Protein AF-V4Q7V1-F1 (afdb_monomer)

Mean predicted aligned error: 16.03 Å

Solvent-accessible surface area (backbone atoms only — not comparable to full-atom values): 9320 Å² total; per-residue (Å²): 136,85,83,83,82,82,83,76,85,77,88,77,71,88,73,80,77,77,78,82,76,89,72,76,77,82,74,77,70,73,79,78,76,71,76,90,79,73,83,88,79,75,86,83,81,73,76,77,72,51,76,67,53,49,52,52,50,51,45,52,50,46,30,53,52,49,43,52,51,44,53,44,46,56,47,52,17,62,76,45,70,42,84,70,52,72,69,55,52,51,49,46,51,56,42,42,50,35,26,69,76,68,49,27,55,58,89,60,56,90,52,32,50,88,80,48,37,50,27,54,66,56,50,49,52,55,50,50,54,46,49,52,32,52,57,49,28,52,59,69,68,67,63,75,83,90,123

Secondary structure (DSSP, 8-state):
--------------PPPPP----S-----------S-S--SSSSSSPPPPHHHHHHHHHHHHHHHHHHHHHHHHHHHHHTT----HHHHHHHHHHHHHHHHHSSS-S-GGGB-TT-SSBHHHHHHHHHHHHHHHHHHHHHH-S----

Foldseek 3Di:
DDDDDDDDDDPPDPDPDDPPPPPDDPPPDPPPPPPPDDPPPPDPPDDPDDPVRVLVVVLVVLLVVLLVLLVVLVVLCVVLVHDDDPVSVVLSVLLNVCCVPPSASDDDCVQPPVSHRYGPVSVVSSVVSNVSSVVSSVVSPPPPDPD

Organism: NCBI:txid1121022

Nearest PDB structures (foldseek):
  7y9i-assembly1_A  TM=3.922E-01  e=6.663E+00  Arabidopsis thaliana

Sequence (147 aa):
MMQMAFKTPSKTGMTRSKPLQSKAGLQTRKPMQAQAGLTKKAAFSAKPPSPLDQIKAQKKALQAATIRALEKARREAAEQGVALSEWENEFIEGVSERVKTYGRAFADPDKGAMNGTLSMRQGQKLKEIRKKVQAKGAQNHDEPGEE

pLDDT: mean 78.2, std 16.18, range [45.97, 96.31]

Radius of gyration: 28.2 Å; Cα contacts (8 Å, |Δi|>4): 77; chains: 1; bounding box: 68×77×55 Å

Structure (mmCIF, N/CA/C/O backbone):
data_AF-V4Q7V1-F1
#
_entry.id   AF-V4Q7V1-F1
#
loop_
_atom_site.group_PDB
_atom_site.id
_atom_site.type_symbol
_atom_site.label_atom_id
_atom_site.label_alt_id
_atom_site.label_comp_id
_atom_site.label_asym_id
_atom_site.label_entity_id
_atom_site.label_seq_id
_atom_site.pdbx_PDB_ins_code
_atom_site.Cartn_x
_atom_site.Cartn_y
_atom_site.Cartn_z
_atom_site.occupancy
_atom_site.B_iso_or_equiv
_atom_site.auth_seq_id
_atom_site.auth_comp_id
_atom_site.auth_asym_id
_atom_site.auth_atom_id
_atom_site.pdbx_PDB_model_num
ATOM 1 N N . MET A 1 1 ? -57.052 -46.241 -15.743 1.00 51.56 1 MET A N 1
ATOM 2 C CA . MET A 1 1 ? -55.759 -45.733 -16.252 1.00 51.56 1 MET A CA 1
ATOM 3 C C . MET A 1 1 ? -55.930 -44.251 -16.543 1.00 51.56 1 MET A C 1
ATOM 5 O O . MET A 1 1 ? -56.662 -43.903 -17.459 1.00 51.56 1 MET A O 1
ATOM 9 N N . MET A 1 2 ? -55.381 -43.393 -15.682 1.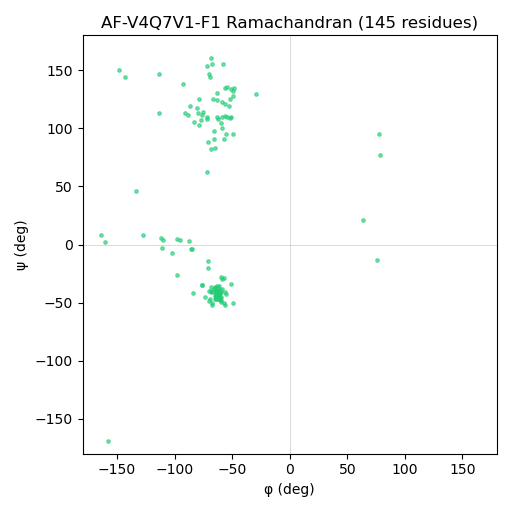00 50.28 2 MET A N 1
ATOM 10 C CA . MET A 1 2 ? -55.536 -41.937 -15.758 1.00 50.28 2 MET A CA 1
ATOM 11 C C . MET A 1 2 ? -54.550 -41.392 -16.801 1.00 50.28 2 MET A C 1
ATOM 13 O O . MET A 1 2 ? -53.343 -41.563 -16.641 1.00 50.28 2 MET A O 1
ATOM 17 N N . GLN A 1 3 ? -55.042 -40.776 -17.877 1.00 54.31 3 GLN A N 1
ATOM 18 C CA . GLN A 1 3 ? -54.182 -40.126 -18.867 1.00 54.31 3 GLN A CA 1
ATOM 19 C C . GLN A 1 3 ? -53.681 -38.793 -18.294 1.00 54.31 3 GLN A C 1
ATOM 21 O O . GLN A 1 3 ? -54.455 -37.864 -18.074 1.00 54.31 3 GLN A O 1
ATOM 26 N N . MET A 1 4 ? -52.380 -38.724 -18.015 1.00 58.03 4 MET A N 1
ATOM 27 C CA . MET A 1 4 ? -51.677 -37.512 -17.597 1.00 58.03 4 MET A CA 1
ATOM 28 C C . MET A 1 4 ? -51.551 -36.567 -18.801 1.00 58.03 4 MET A C 1
ATOM 30 O O . MET A 1 4 ? -50.774 -36.827 -19.715 1.00 58.03 4 MET A O 1
ATOM 34 N N . ALA A 1 5 ? -52.312 -35.472 -18.810 1.00 59.88 5 ALA A N 1
ATOM 35 C CA . ALA A 1 5 ? -52.190 -34.414 -19.808 1.00 59.88 5 ALA A CA 1
ATOM 36 C C . ALA A 1 5 ? -51.061 -33.442 -19.420 1.00 59.88 5 ALA A C 1
ATOM 38 O O . ALA A 1 5 ? -51.208 -32.609 -18.524 1.00 59.88 5 ALA A O 1
ATOM 39 N N . PHE A 1 6 ? -49.928 -33.531 -20.110 1.00 53.41 6 PHE A N 1
ATOM 40 C CA . PHE A 1 6 ? -48.819 -32.576 -20.023 1.00 53.41 6 PHE A CA 1
ATOM 41 C C . PHE A 1 6 ? -49.226 -31.256 -20.698 1.00 53.41 6 PHE A C 1
ATOM 43 O O . PHE A 1 6 ? -49.377 -31.171 -21.915 1.00 53.41 6 PHE A O 1
ATOM 50 N N . LYS A 1 7 ? -49.427 -30.209 -19.892 1.00 58.41 7 LYS A N 1
ATOM 51 C CA . LYS A 1 7 ? -49.692 -28.839 -20.348 1.00 58.41 7 LYS A CA 1
ATOM 52 C C . LYS A 1 7 ? -48.382 -28.197 -20.823 1.00 58.41 7 LYS A C 1
ATOM 54 O O . LYS A 1 7 ? -47.549 -27.817 -20.008 1.00 58.41 7 LYS A O 1
ATOM 59 N N . THR A 1 8 ? -48.212 -28.020 -22.129 1.00 63.38 8 THR A N 1
ATOM 60 C CA . THR A 1 8 ? -47.179 -27.142 -22.702 1.00 63.38 8 THR A CA 1
ATOM 61 C C . THR A 1 8 ? -47.633 -25.678 -22.630 1.00 63.38 8 THR A C 1
ATOM 63 O O . THR A 1 8 ? -48.704 -25.369 -23.164 1.00 63.38 8 THR A O 1
ATOM 66 N N . PRO A 1 9 ? -46.870 -24.740 -22.039 1.00 59.41 9 PRO A N 1
ATOM 67 C CA . PRO A 1 9 ? -47.165 -23.323 -22.202 1.00 59.41 9 PRO A CA 1
ATOM 68 C C . PRO A 1 9 ? -46.727 -22.847 -23.595 1.00 59.41 9 PRO A C 1
ATOM 70 O O . PRO A 1 9 ? -45.545 -22.813 -23.934 1.00 59.41 9 PRO A O 1
ATOM 73 N N . SER A 1 10 ? -47.722 -22.471 -24.398 1.00 56.97 10 SER A N 1
ATOM 74 C CA . SER A 1 10 ? -47.583 -21.693 -25.629 1.00 56.97 10 SER A CA 1
ATOM 75 C C . SER A 1 10 ? -46.775 -20.418 -25.367 1.00 56.97 10 SER A C 1
ATOM 77 O O . SER A 1 10 ? -47.131 -19.606 -24.512 1.00 56.97 10 SER A O 1
ATOM 79 N N . LYS A 1 11 ? -45.699 -20.232 -26.136 1.00 57.28 11 LYS A N 1
ATOM 80 C CA . LYS A 1 11 ? -44.880 -19.017 -26.201 1.00 57.28 11 LYS A CA 1
ATOM 81 C C . LYS A 1 11 ? -45.694 -17.893 -26.850 1.00 57.28 11 LYS A C 1
ATOM 83 O O . LYS A 1 11 ? -45.588 -17.630 -28.044 1.00 57.28 11 LYS A O 1
ATOM 88 N N . THR A 1 12 ? -46.530 -17.245 -26.050 1.00 52.91 12 THR A N 1
ATOM 89 C CA . THR A 1 12 ? -47.331 -16.090 -26.453 1.00 52.91 12 THR A CA 1
ATOM 90 C C . THR A 1 12 ? -46.472 -14.825 -26.432 1.00 52.91 12 THR A C 1
ATOM 92 O O . THR A 1 12 ? -46.060 -14.360 -25.375 1.00 52.91 12 THR A O 1
ATOM 95 N N . GLY A 1 13 ? -46.234 -14.258 -27.617 1.00 50.09 13 GLY A N 1
ATOM 96 C CA . GLY A 1 13 ? -46.091 -12.812 -27.808 1.00 50.09 13 GLY A CA 1
ATOM 97 C C . GLY A 1 13 ? -44.755 -12.170 -27.425 1.00 50.09 13 GLY A C 1
ATOM 98 O O . GLY A 1 13 ? -44.678 -11.420 -26.458 1.00 50.09 13 GLY A O 1
ATOM 99 N N . MET A 1 14 ? -43.731 -12.325 -28.272 1.00 56.41 14 MET A N 1
ATOM 100 C CA . MET A 1 14 ? -42.702 -11.285 -28.408 1.00 56.41 14 MET A CA 1
ATOM 101 C C . MET A 1 14 ? -43.371 -10.043 -29.007 1.00 56.41 14 MET A C 1
ATOM 103 O O . MET A 1 14 ? -43.598 -9.958 -30.214 1.00 56.41 14 MET A O 1
ATOM 107 N N . THR A 1 15 ? -43.746 -9.094 -28.155 1.00 59.47 15 THR A N 1
ATOM 108 C CA . THR A 1 15 ? -44.223 -7.788 -28.604 1.00 59.47 15 THR A CA 1
ATOM 109 C C . THR A 1 15 ? -43.062 -7.044 -29.265 1.00 59.47 15 THR A C 1
ATOM 111 O O . THR A 1 15 ? -41.982 -6.900 -28.694 1.00 59.47 15 THR A O 1
ATOM 114 N N . ARG A 1 16 ? -43.277 -6.610 -30.516 1.00 62.09 16 ARG A N 1
ATOM 115 C CA . ARG A 1 16 ? -42.358 -5.749 -31.273 1.00 62.09 16 ARG A CA 1
ATOM 116 C C . ARG A 1 16 ? -42.031 -4.519 -30.433 1.00 62.09 16 ARG A C 1
ATOM 118 O O . ARG A 1 16 ? -42.919 -3.738 -30.089 1.00 62.09 16 ARG A O 1
ATOM 125 N N . SER A 1 17 ? -40.751 -4.357 -30.128 1.00 61.44 17 SER A N 1
ATOM 126 C CA . SER A 1 17 ? -40.181 -3.170 -29.506 1.00 61.44 17 SER A CA 1
ATOM 127 C C . SER A 1 17 ? -40.661 -1.926 -30.255 1.00 61.44 17 SER A C 1
ATOM 129 O O . SER A 1 17 ? -40.553 -1.844 -31.480 1.00 61.44 17 SER A O 1
ATOM 131 N N . LYS A 1 18 ? -41.204 -0.956 -29.516 1.00 65.44 18 LYS A N 1
ATOM 132 C CA . LYS A 1 18 ? -41.479 0.388 -30.032 1.00 65.44 18 LYS A CA 1
ATOM 133 C C . LYS A 1 18 ? -40.166 0.971 -30.582 1.00 65.44 18 LYS A C 1
ATOM 135 O O . LYS A 1 18 ? -39.150 0.846 -29.893 1.00 65.44 18 LYS A O 1
ATOM 140 N N . PRO A 1 19 ? -40.140 1.593 -31.776 1.00 59.19 19 PRO A N 1
ATOM 141 C CA . PRO A 1 19 ? -38.945 2.293 -32.219 1.00 59.19 19 PRO A CA 1
ATOM 142 C C . PRO A 1 19 ? -38.683 3.450 -31.252 1.00 59.19 19 PRO A C 1
ATOM 144 O O . PRO A 1 19 ? -39.594 4.215 -30.926 1.00 59.19 19 PRO A O 1
ATOM 147 N N . LEU A 1 20 ? -37.445 3.547 -30.769 1.00 57.91 20 LEU A N 1
ATOM 148 C CA . LEU A 1 20 ? -36.967 4.679 -29.984 1.00 57.91 20 LEU A CA 1
ATOM 149 C C . LEU A 1 20 ? -37.124 5.937 -30.840 1.00 57.91 20 LEU A C 1
ATOM 151 O O . LEU A 1 20 ? -36.338 6.195 -31.747 1.00 57.91 20 LEU A O 1
ATOM 155 N N . GLN A 1 21 ? -38.181 6.699 -30.573 1.00 65.25 21 GLN A N 1
ATOM 156 C CA . GLN A 1 21 ? -38.357 8.032 -31.120 1.00 65.25 21 GLN A CA 1
ATOM 157 C C . GLN A 1 21 ? -37.200 8.882 -30.593 1.00 65.25 21 GLN A C 1
ATOM 159 O O . GLN A 1 21 ? -37.145 9.196 -29.404 1.00 65.25 21 GLN A O 1
ATOM 164 N N . SER A 1 22 ? -36.259 9.220 -31.476 1.00 63.44 22 SER A N 1
ATOM 165 C CA . SER A 1 22 ? -35.160 10.148 -31.218 1.00 63.44 22 SER A CA 1
ATOM 166 C C . SER A 1 22 ? -35.733 11.543 -30.963 1.00 63.44 22 SER A C 1
ATOM 168 O O . SER A 1 22 ? -35.859 12.366 -31.871 1.00 63.44 22 SER A O 1
ATOM 170 N N . LYS A 1 23 ? -36.159 11.792 -29.727 1.00 58.09 23 LYS A N 1
ATOM 171 C CA . LYS A 1 23 ? -36.562 13.113 -29.256 1.00 58.09 23 LYS A CA 1
ATOM 172 C C . LYS A 1 23 ? -35.363 13.806 -28.623 1.00 58.09 23 LYS A C 1
ATOM 174 O O . LYS A 1 23 ? -34.633 13.205 -27.845 1.00 58.09 23 LYS A O 1
ATOM 179 N N . ALA A 1 24 ? -35.273 15.093 -28.944 1.00 55.44 24 ALA A N 1
ATOM 180 C CA . ALA A 1 24 ? -34.286 16.077 -28.520 1.00 55.44 24 ALA A CA 1
ATOM 181 C C . ALA A 1 24 ? -32.938 15.962 -29.242 1.00 55.44 24 ALA A C 1
ATOM 183 O O . ALA A 1 24 ? -32.042 15.216 -28.859 1.00 55.44 24 AL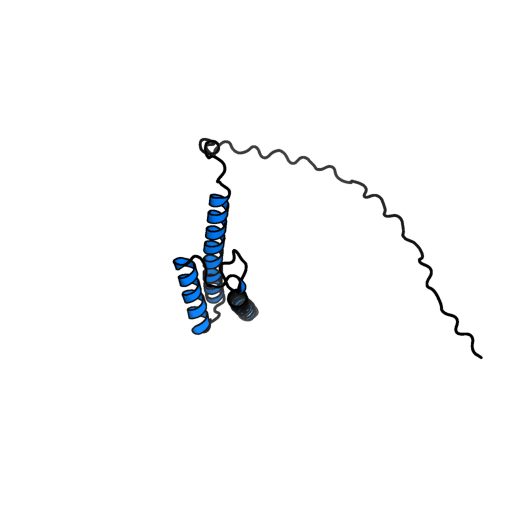A A O 1
ATOM 184 N N . GLY A 1 25 ? -32.814 16.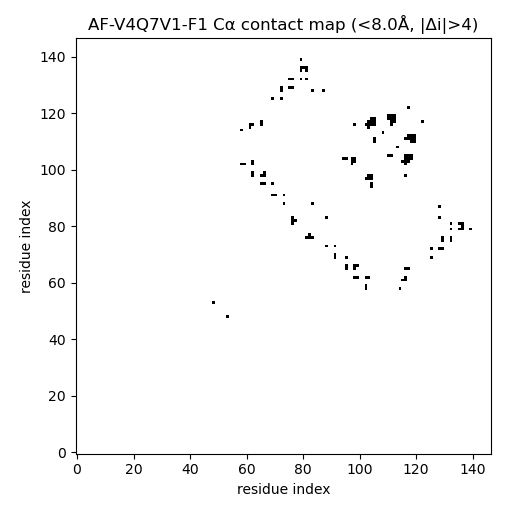769 -30.302 1.00 55.25 25 GLY A N 1
ATOM 185 C CA . GLY A 1 25 ? -31.536 17.080 -30.916 1.00 55.25 25 GLY A CA 1
ATOM 186 C C . GLY A 1 25 ? -30.528 17.480 -29.847 1.00 55.25 25 GLY A C 1
ATOM 187 O O . GLY A 1 25 ? -30.837 18.238 -28.925 1.00 55.25 25 GLY A O 1
ATOM 188 N N . LEU A 1 26 ? -29.331 16.920 -29.984 1.00 57.56 26 LEU A N 1
ATOM 189 C CA . LEU A 1 26 ? -28.151 17.289 -29.231 1.00 57.56 26 LEU A CA 1
ATOM 190 C C . LEU A 1 26 ? -27.943 18.791 -29.444 1.00 57.56 26 LEU A C 1
ATOM 192 O O . LEU A 1 26 ? -27.415 19.210 -30.470 1.00 57.56 26 LEU A O 1
ATOM 196 N N . GLN A 1 27 ? -28.447 19.610 -28.521 1.00 65.69 27 GLN A N 1
ATOM 197 C CA . GLN A 1 27 ? -28.186 21.038 -28.537 1.00 65.69 27 GLN A CA 1
ATOM 198 C C . GLN A 1 27 ? -26.676 21.179 -28.445 1.00 65.69 27 GLN A C 1
ATOM 200 O O . GLN A 1 27 ? -26.073 20.840 -27.424 1.00 65.69 27 GLN A O 1
ATOM 205 N N . THR A 1 28 ? -26.073 21.614 -29.546 1.00 63.22 28 THR A N 1
ATOM 206 C CA . THR A 1 28 ? -24.661 21.937 -29.665 1.00 63.22 28 THR A CA 1
ATOM 207 C C . THR A 1 28 ? -24.367 23.002 -28.620 1.00 63.22 28 THR A C 1
ATOM 209 O O . THR A 1 28 ? -24.569 24.197 -28.842 1.00 63.22 28 THR A O 1
ATOM 212 N N . ARG A 1 29 ? -23.969 22.579 -27.416 1.00 66.44 29 ARG A N 1
ATOM 213 C CA . ARG A 1 29 ? -23.471 23.506 -26.407 1.00 66.44 29 ARG A CA 1
ATOM 214 C C . ARG A 1 29 ? -22.270 24.179 -27.058 1.00 66.44 29 ARG A C 1
ATOM 216 O O . ARG A 1 29 ? -21.382 23.487 -27.555 1.00 66.44 29 ARG A O 1
ATOM 223 N N . LYS A 1 30 ? -22.328 25.513 -27.128 1.00 65.38 30 LYS A N 1
ATOM 224 C CA . LYS A 1 30 ? -21.278 26.415 -27.623 1.00 65.38 30 LYS A CA 1
ATOM 225 C C . LYS A 1 30 ? -19.897 25.794 -27.377 1.00 65.38 30 LYS A C 1
ATOM 227 O O . LYS A 1 30 ? -19.656 25.388 -26.236 1.00 65.38 30 LYS A O 1
ATOM 232 N N . PRO A 1 31 ? -19.001 25.714 -28.380 1.00 62.50 31 PRO A N 1
ATOM 233 C CA . PRO A 1 31 ? -17.642 25.283 -28.103 1.00 62.50 31 PRO A CA 1
ATOM 234 C C . PRO A 1 31 ? -17.103 26.227 -27.030 1.00 62.50 31 PRO A C 1
ATOM 236 O O . PRO A 1 31 ? -17.134 27.444 -27.218 1.00 62.50 31 PRO A O 1
ATOM 239 N N . MET A 1 32 ? -16.692 25.683 -25.879 1.00 59.69 32 MET A N 1
ATOM 240 C CA . MET A 1 32 ? -15.923 26.453 -24.908 1.00 59.69 32 MET A CA 1
ATOM 241 C C . MET A 1 32 ? -14.769 27.066 -25.691 1.00 59.69 32 MET A C 1
ATOM 243 O O . MET A 1 32 ? -13.891 26.347 -26.170 1.00 59.69 32 MET A O 1
ATOM 247 N N . GLN A 1 33 ? -14.809 28.384 -25.879 1.00 65.94 33 GLN A N 1
ATOM 248 C CA . GLN A 1 33 ? -13.662 29.128 -26.359 1.00 65.94 33 GLN A CA 1
ATOM 249 C C . GLN A 1 33 ? -12.576 28.882 -25.323 1.00 65.94 33 GLN A C 1
ATOM 251 O O . GLN A 1 33 ? -12.661 29.350 -24.189 1.00 65.94 33 GLN A O 1
ATOM 256 N N . ALA A 1 34 ? -11.618 28.032 -25.691 1.00 57.50 34 ALA A N 1
ATOM 257 C CA . ALA A 1 34 ? -10.443 27.782 -24.892 1.00 57.50 34 ALA A CA 1
ATOM 258 C C . ALA A 1 34 ? -9.786 29.139 -24.676 1.00 57.50 34 ALA A C 1
ATOM 260 O O . ALA A 1 34 ? -9.298 29.749 -25.628 1.00 57.50 34 ALA A O 1
ATOM 261 N N . GLN A 1 35 ? -9.839 29.622 -23.438 1.00 58.69 35 GLN A N 1
ATOM 262 C CA . GLN A 1 35 ? -9.132 30.812 -23.017 1.00 58.69 35 GLN A CA 1
ATOM 263 C C . GLN A 1 35 ? -7.672 30.633 -23.432 1.00 58.69 35 GLN A C 1
ATOM 265 O O . GLN A 1 35 ? -6.958 29.752 -22.946 1.00 58.69 35 GLN A O 1
ATOM 270 N N . ALA A 1 36 ? -7.284 31.409 -24.440 1.00 55.97 36 ALA A N 1
ATOM 271 C CA . ALA A 1 36 ? -5.958 31.431 -25.014 1.00 55.97 36 ALA A CA 1
ATOM 272 C C . ALA A 1 36 ? -5.002 31.965 -23.945 1.00 55.97 36 ALA A C 1
ATOM 274 O O . ALA A 1 36 ? -4.844 33.167 -23.778 1.00 55.97 36 ALA A O 1
ATOM 275 N N . GLY A 1 37 ? -4.432 31.055 -23.159 1.00 53.91 37 GLY A N 1
ATOM 276 C CA . GLY A 1 37 ? -3.558 31.426 -22.050 1.00 53.91 37 GLY A CA 1
ATOM 277 C C . GLY A 1 37 ? -2.698 30.298 -21.495 1.00 53.91 37 GLY A C 1
ATOM 278 O O . GLY A 1 37 ? -2.033 30.500 -20.489 1.00 53.91 37 GLY A O 1
ATOM 279 N N . LEU A 1 38 ? -2.669 29.122 -22.129 1.00 57.22 38 LEU A N 1
ATOM 280 C CA . LEU A 1 38 ? -1.654 28.113 -21.837 1.00 57.22 38 LEU A CA 1
ATOM 281 C C . LEU A 1 38 ? -0.773 27.952 -23.066 1.00 57.22 38 LEU A C 1
ATOM 283 O O . LEU A 1 38 ? -1.213 27.530 -24.136 1.00 57.22 38 LEU A O 1
ATOM 287 N N . THR A 1 39 ? 0.476 28.352 -22.892 1.00 56.72 39 THR A N 1
ATOM 288 C CA . THR A 1 39 ? 1.576 28.282 -23.842 1.00 56.72 39 THR A CA 1
ATOM 289 C C . THR A 1 39 ? 1.683 26.882 -24.457 1.00 56.72 39 THR A C 1
ATOM 291 O O . THR A 1 39 ? 2.327 25.975 -23.935 1.00 56.72 39 THR A O 1
ATOM 294 N N . LYS A 1 40 ? 1.070 26.696 -25.631 1.00 56.22 40 LYS A N 1
ATOM 295 C CA . LYS A 1 40 ? 1.257 25.521 -26.497 1.00 56.22 40 LYS A CA 1
ATOM 296 C C . LYS A 1 40 ? 2.642 25.565 -27.150 1.00 56.22 40 LYS A C 1
ATOM 298 O O . LYS A 1 40 ? 2.758 25.660 -28.367 1.00 56.22 40 LYS A O 1
ATOM 303 N N . LYS A 1 41 ? 3.709 25.528 -26.355 1.00 49.91 41 LYS A N 1
ATOM 304 C CA . LYS A 1 41 ? 5.085 25.505 -26.866 1.00 49.91 41 LYS A CA 1
ATOM 305 C C . LYS A 1 41 ? 5.926 24.441 -26.162 1.00 49.91 41 LYS A C 1
ATOM 307 O O . LYS A 1 41 ? 7.035 24.715 -25.740 1.00 49.91 41 LYS A O 1
ATOM 312 N N . ALA A 1 42 ? 5.382 23.230 -26.014 1.00 54.19 42 ALA A N 1
ATOM 313 C CA . ALA A 1 42 ? 6.170 22.052 -25.618 1.00 54.19 42 ALA A CA 1
ATOM 314 C C . ALA A 1 42 ? 5.530 20.681 -25.942 1.00 54.19 42 ALA A C 1
ATOM 316 O O . ALA A 1 42 ? 6.105 19.656 -25.596 1.00 54.19 42 ALA A O 1
ATOM 317 N N . ALA A 1 43 ? 4.355 20.608 -26.580 1.00 55.94 43 ALA A N 1
ATOM 318 C CA . ALA A 1 43 ? 3.569 19.363 -26.606 1.00 55.94 43 ALA A CA 1
ATOM 319 C C . ALA A 1 43 ? 3.714 18.486 -27.869 1.00 55.94 43 ALA A C 1
ATOM 321 O O . ALA A 1 43 ? 3.021 17.481 -27.970 1.00 55.94 43 ALA A O 1
ATOM 322 N N . PHE A 1 44 ? 4.588 18.823 -28.827 1.00 52.44 44 PHE A N 1
ATOM 323 C CA . PHE A 1 44 ? 4.638 18.117 -30.124 1.00 52.44 44 PHE A CA 1
ATOM 324 C C . PHE A 1 44 ? 6.018 17.594 -30.552 1.00 52.44 44 PHE A C 1
ATOM 326 O O . PHE A 1 44 ? 6.146 17.112 -31.670 1.00 52.44 44 PHE A O 1
ATOM 333 N N . SER A 1 45 ? 7.041 17.640 -29.688 1.00 57.22 45 SER A N 1
ATOM 334 C CA . SER A 1 45 ? 8.385 17.128 -30.034 1.00 57.22 45 SER A CA 1
ATOM 335 C C . SER A 1 45 ? 8.793 15.850 -29.289 1.00 57.22 45 SER A C 1
ATOM 337 O O . SER A 1 45 ? 9.913 15.368 -29.436 1.00 57.22 45 SER A O 1
ATOM 339 N N . ALA A 1 46 ? 7.903 15.268 -28.481 1.00 67.94 46 ALA A N 1
ATOM 340 C CA . ALA A 1 46 ? 8.186 14.004 -27.812 1.00 67.94 46 ALA A CA 1
ATOM 341 C C . ALA A 1 46 ? 7.704 12.841 -28.688 1.00 67.94 46 ALA A C 1
ATOM 343 O O . ALA A 1 46 ? 6.504 12.668 -28.903 1.00 67.94 46 ALA A O 1
ATOM 344 N N . LYS A 1 47 ? 8.648 12.039 -29.192 1.00 72.31 47 LYS A N 1
ATOM 345 C CA . LYS A 1 47 ? 8.364 10.737 -29.813 1.00 72.31 47 LYS A CA 1
ATOM 346 C C . LYS A 1 47 ? 7.453 9.941 -28.861 1.00 72.31 47 LYS A C 1
ATOM 348 O O . LYS A 1 47 ? 7.750 9.937 -27.662 1.00 72.31 47 LYS A O 1
ATOM 353 N N . PRO A 1 48 ? 6.347 9.321 -29.332 1.00 72.38 48 PRO A N 1
ATOM 354 C CA . PRO A 1 48 ? 5.459 8.567 -28.453 1.00 72.38 48 PRO A CA 1
ATOM 355 C C . PRO A 1 48 ? 6.292 7.574 -27.635 1.00 72.38 48 PRO A C 1
ATOM 357 O O . PRO A 1 48 ? 7.182 6.934 -28.209 1.00 72.38 48 PRO A O 1
ATOM 360 N N . PRO A 1 49 ? 6.063 7.486 -26.310 1.00 77.88 49 PRO A N 1
ATOM 361 C CA . PRO A 1 49 ? 6.874 6.646 -25.442 1.00 77.88 49 PRO A CA 1
ATOM 362 C C . PRO A 1 49 ? 6.878 5.230 -26.001 1.00 77.88 49 PRO A C 1
ATOM 364 O O . PRO A 1 49 ? 5.829 4.721 -26.414 1.00 77.88 49 PRO A O 1
ATOM 367 N N . SER A 1 50 ? 8.053 4.603 -26.038 1.00 86.81 50 SER A N 1
ATOM 368 C CA . SER A 1 50 ? 8.156 3.236 -26.535 1.00 86.81 50 SER A CA 1
ATOM 369 C C . SER A 1 50 ? 7.249 2.311 -25.708 1.00 86.81 50 SER A C 1
ATOM 371 O O . SER A 1 50 ? 6.966 2.613 -24.542 1.00 86.81 50 SER A O 1
ATOM 373 N N . PRO A 1 51 ? 6.797 1.166 -26.246 1.00 88.75 51 PRO A N 1
ATOM 374 C CA . PRO A 1 51 ? 6.005 0.208 -25.471 1.00 88.75 51 PRO A CA 1
ATOM 375 C C . PRO A 1 51 ? 6.648 -0.162 -24.122 1.00 88.75 51 PRO A C 1
ATOM 377 O O . PRO A 1 51 ? 5.954 -0.321 -23.120 1.00 88.75 51 PRO A O 1
ATOM 380 N N . LEU A 1 52 ? 7.983 -0.213 -24.054 1.00 87.88 52 LEU A N 1
ATOM 381 C CA . LEU A 1 52 ? 8.720 -0.471 -22.815 1.00 87.88 52 LEU A CA 1
ATOM 382 C C . LEU A 1 52 ? 8.599 0.678 -21.805 1.00 87.88 52 LEU A C 1
ATOM 384 O O . LEU A 1 52 ? 8.432 0.430 -20.609 1.00 87.88 52 LEU A O 1
ATOM 388 N N . ASP A 1 53 ? 8.648 1.926 -22.267 1.00 90.50 53 ASP A N 1
ATOM 389 C CA . ASP A 1 53 ? 8.496 3.103 -21.405 1.00 90.50 53 ASP A CA 1
ATOM 390 C C . ASP A 1 53 ? 7.074 3.208 -20.860 1.00 90.50 53 ASP A C 1
ATOM 392 O O . ASP A 1 53 ? 6.879 3.535 -19.688 1.00 90.50 53 ASP A O 1
ATOM 396 N N . GLN A 1 54 ? 6.081 2.839 -21.670 1.00 90.19 54 GLN A N 1
ATOM 397 C CA . GLN A 1 54 ? 4.690 2.755 -21.235 1.00 90.19 54 GLN A CA 1
ATOM 398 C C . GLN A 1 54 ? 4.514 1.700 -20.137 1.00 90.19 54 GLN A C 1
ATOM 400 O O . GLN A 1 54 ? 3.884 1.980 -19.119 1.00 90.19 54 GLN A O 1
ATOM 405 N N . ILE A 1 55 ? 5.115 0.515 -20.286 1.00 90.06 55 ILE A N 1
ATOM 406 C CA . ILE A 1 55 ? 5.066 -0.542 -19.261 1.00 90.06 55 ILE A CA 1
ATOM 407 C C . ILE A 1 55 ? 5.734 -0.072 -17.961 1.00 90.06 55 ILE A C 1
ATOM 409 O O . ILE A 1 55 ? 5.186 -0.274 -16.874 1.00 90.06 55 ILE A O 1
ATOM 413 N N . LYS A 1 56 ? 6.898 0.585 -18.043 1.00 90.19 56 LYS A N 1
ATOM 414 C CA . LYS A 1 56 ? 7.584 1.151 -16.868 1.00 90.19 56 LYS A CA 1
ATOM 415 C C . LYS A 1 56 ? 6.737 2.227 -16.185 1.00 90.19 56 LYS A C 1
ATOM 417 O O . LYS A 1 56 ? 6.600 2.206 -14.961 1.00 90.19 56 LYS A O 1
ATOM 422 N N . ALA A 1 57 ? 6.135 3.128 -16.960 1.00 91.00 57 ALA A N 1
ATOM 423 C CA . ALA A 1 57 ? 5.255 4.173 -16.446 1.00 91.00 57 ALA A CA 1
ATOM 424 C C . ALA A 1 57 ? 4.021 3.584 -15.748 1.00 91.00 57 ALA A C 1
ATOM 426 O O . ALA A 1 57 ? 3.683 4.018 -14.648 1.00 91.00 57 ALA A O 1
ATOM 427 N N . GLN A 1 58 ? 3.403 2.548 -16.323 1.00 90.69 58 GLN A N 1
ATOM 428 C CA . GLN A 1 58 ? 2.278 1.837 -15.709 1.00 90.69 58 GLN A CA 1
ATOM 429 C C . GLN A 1 58 ? 2.670 1.181 -14.379 1.00 90.69 58 GLN A C 1
ATOM 431 O O . GLN A 1 58 ? 1.968 1.357 -13.384 1.00 90.69 58 GLN A O 1
ATOM 436 N N . LYS A 1 59 ? 3.816 0.488 -14.316 1.00 90.12 59 LYS A N 1
ATOM 437 C CA . LYS A 1 59 ? 4.320 -0.112 -13.066 1.00 90.12 59 LYS A CA 1
ATOM 438 C C . LYS A 1 59 ? 4.560 0.942 -11.984 1.00 90.12 59 LYS A C 1
ATOM 440 O O . LYS A 1 59 ? 4.118 0.769 -10.851 1.00 90.12 59 LYS A O 1
ATOM 445 N N . LYS A 1 60 ? 5.193 2.064 -12.340 1.00 92.25 60 LYS A N 1
ATOM 446 C CA . LYS A 1 60 ? 5.422 3.190 -11.421 1.00 92.25 60 LYS A CA 1
ATOM 447 C C . LYS A 1 60 ? 4.110 3.831 -10.958 1.00 92.25 60 LYS A C 1
ATOM 449 O O . LYS A 1 60 ? 3.971 4.171 -9.785 1.00 92.25 60 LYS A O 1
ATOM 454 N N . ALA A 1 61 ? 3.135 3.974 -11.853 1.00 92.50 61 ALA A N 1
ATOM 455 C CA . ALA A 1 61 ? 1.816 4.496 -11.513 1.00 92.50 61 ALA A CA 1
ATOM 456 C C . ALA A 1 61 ? 1.077 3.570 -10.535 1.00 92.50 61 ALA A C 1
ATOM 458 O O . ALA A 1 61 ? 0.518 4.052 -9.553 1.00 92.50 61 ALA A O 1
ATOM 459 N N . LEU A 1 62 ? 1.135 2.251 -10.746 1.00 92.00 62 LEU A N 1
ATOM 460 C CA . LEU A 1 62 ? 0.565 1.261 -9.827 1.00 92.00 62 LEU A CA 1
ATOM 461 C C . LEU A 1 62 ? 1.262 1.289 -8.461 1.00 92.00 62 LEU A C 1
ATOM 463 O O . LEU A 1 62 ? 0.584 1.286 -7.431 1.00 92.00 62 LEU A O 1
ATOM 467 N N . GLN A 1 63 ? 2.594 1.383 -8.432 1.00 93.12 63 GLN A N 1
ATOM 468 C CA . GLN A 1 63 ? 3.381 1.539 -7.203 1.00 93.12 63 GLN A CA 1
ATOM 469 C C . GLN A 1 63 ? 2.919 2.769 -6.409 1.00 93.12 63 GLN A C 1
ATOM 471 O O . GLN A 1 63 ? 2.548 2.655 -5.239 1.00 93.12 63 GLN A O 1
ATOM 476 N N . ALA A 1 64 ? 2.855 3.930 -7.063 1.00 94.31 64 ALA A N 1
ATOM 477 C CA . ALA A 1 64 ? 2.411 5.173 -6.441 1.00 94.31 64 ALA A CA 1
ATOM 478 C C . ALA A 1 64 ? 0.947 5.103 -5.978 1.00 94.31 64 ALA A C 1
ATOM 480 O O . ALA A 1 64 ? 0.628 5.544 -4.876 1.00 94.31 64 ALA A O 1
ATOM 481 N N . ALA A 1 65 ? 0.056 4.519 -6.783 1.00 93.75 65 ALA A N 1
ATOM 482 C CA . ALA A 1 65 ? -1.346 4.329 -6.418 1.00 93.75 65 ALA A CA 1
ATOM 483 C C . ALA A 1 65 ? -1.499 3.441 -5.175 1.00 93.75 65 ALA A C 1
ATOM 485 O O . ALA A 1 65 ? -2.355 3.697 -4.333 1.00 93.75 65 ALA A O 1
ATOM 486 N N . THR A 1 66 ? -0.639 2.436 -5.033 1.00 93.62 66 THR A N 1
ATOM 487 C CA . THR A 1 66 ? -0.636 1.523 -3.884 1.00 93.62 66 THR A CA 1
ATOM 488 C C . THR A 1 66 ? -0.183 2.220 -2.615 1.00 93.62 66 THR A C 1
ATOM 490 O O . THR A 1 66 ? -0.854 2.114 -1.594 1.00 93.62 66 THR A O 1
ATOM 493 N N . ILE A 1 67 ? 0.910 2.981 -2.683 1.00 95.56 67 ILE A N 1
ATOM 494 C CA . ILE A 1 67 ? 1.399 3.766 -1.543 1.00 95.56 67 ILE A CA 1
ATOM 495 C C . ILE A 1 67 ? 0.324 4.762 -1.102 1.00 95.56 67 ILE A C 1
ATOM 497 O O . ILE A 1 67 ? -0.058 4.773 0.064 1.00 95.56 67 ILE A O 1
ATOM 501 N N . ARG A 1 68 ? -0.271 5.498 -2.050 1.00 96.31 68 ARG A N 1
ATOM 502 C CA . ARG A 1 68 ? -1.388 6.413 -1.765 1.00 96.31 68 ARG A CA 1
ATOM 503 C C . ARG A 1 68 ? -2.582 5.694 -1.147 1.00 96.31 68 ARG A C 1
ATOM 505 O O . ARG A 1 68 ? -3.247 6.243 -0.279 1.00 96.31 68 ARG A O 1
ATOM 512 N N . ALA A 1 69 ? -2.882 4.475 -1.589 1.00 94.75 69 ALA A N 1
ATOM 513 C CA . ALA A 1 69 ? -3.971 3.678 -1.040 1.00 94.75 69 ALA A CA 1
ATOM 514 C C . ALA A 1 69 ? -3.720 3.260 0.421 1.00 94.75 69 ALA A C 1
ATOM 516 O O . ALA A 1 69 ? -4.670 3.255 1.208 1.00 94.75 69 ALA A O 1
ATOM 517 N N . LEU A 1 70 ? -2.477 2.926 0.771 1.00 94.19 70 LEU A N 1
ATOM 518 C CA . LEU A 1 70 ? -2.047 2.583 2.130 1.00 94.19 70 LEU A CA 1
ATOM 519 C C . LEU A 1 70 ? -2.063 3.813 3.047 1.00 94.19 70 LEU A C 1
ATOM 521 O O . LEU A 1 70 ? -2.689 3.784 4.104 1.00 94.19 70 LEU A O 1
ATOM 525 N N . GLU A 1 71 ? -1.470 4.921 2.598 1.00 94.56 71 GLU A N 1
ATOM 526 C CA . GLU A 1 71 ? -1.477 6.203 3.316 1.00 94.56 71 GLU A CA 1
ATOM 527 C C . GLU A 1 71 ? -2.902 6.713 3.539 1.00 94.56 71 GLU A C 1
ATOM 529 O O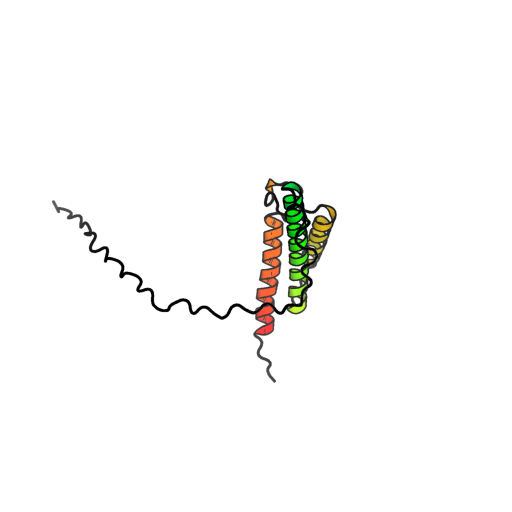 . GLU A 1 71 ? -3.242 7.164 4.631 1.00 94.56 71 GLU A O 1
ATOM 534 N N . LYS A 1 72 ? -3.769 6.571 2.529 1.00 94.25 72 LYS A N 1
ATOM 535 C CA . LYS A 1 72 ? -5.185 6.920 2.641 1.00 94.25 72 LYS A CA 1
ATOM 536 C C . LYS A 1 72 ? -5.896 6.092 3.708 1.00 94.25 72 LYS A C 1
ATOM 538 O O . LYS A 1 72 ? -6.653 6.665 4.472 1.00 94.25 72 LYS A O 1
ATOM 543 N N . ALA A 1 73 ? -5.638 4.787 3.800 1.00 92.44 73 ALA A N 1
ATOM 544 C CA . ALA A 1 73 ? -6.264 3.957 4.832 1.00 92.44 73 ALA A CA 1
ATOM 545 C C . ALA A 1 73 ? -5.858 4.398 6.251 1.00 92.44 73 ALA A C 1
ATOM 547 O O . ALA A 1 73 ? -6.713 4.474 7.130 1.00 92.44 73 ALA A O 1
ATOM 548 N N . ARG A 1 74 ? -4.580 4.751 6.459 1.00 92.81 74 ARG A N 1
ATOM 549 C CA . ARG A 1 74 ? -4.098 5.316 7.732 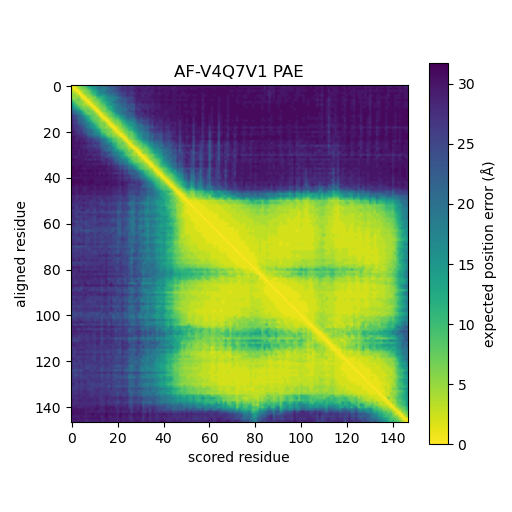1.00 92.81 74 ARG A CA 1
ATOM 550 C C . ARG A 1 74 ? -4.751 6.666 8.033 1.00 92.81 74 ARG A C 1
ATOM 552 O O . ARG A 1 74 ? -5.186 6.901 9.155 1.00 92.81 74 ARG A O 1
ATOM 559 N N . ARG A 1 75 ? -4.830 7.544 7.031 1.00 92.94 75 ARG A N 1
ATOM 560 C CA . ARG A 1 75 ? -5.436 8.871 7.170 1.00 92.94 75 ARG A CA 1
ATOM 561 C C . ARG A 1 75 ? -6.931 8.792 7.482 1.00 92.94 75 ARG A C 1
ATOM 563 O O . ARG A 1 75 ? -7.371 9.453 8.408 1.00 92.94 75 ARG A O 1
ATOM 570 N N . GLU A 1 76 ? -7.685 7.968 6.757 1.00 91.94 76 GLU A N 1
ATOM 571 C CA . GLU A 1 76 ? -9.119 7.766 7.002 1.00 91.94 76 GLU A CA 1
ATOM 572 C C . GLU A 1 76 ? -9.364 7.220 8.413 1.00 91.94 76 GLU A C 1
ATOM 574 O O . GLU A 1 76 ? -10.295 7.653 9.082 1.00 91.94 76 GLU A O 1
ATOM 579 N N . ALA A 1 77 ? -8.517 6.307 8.899 1.00 90.75 77 ALA A N 1
ATOM 580 C CA . ALA A 1 77 ? -8.626 5.815 10.268 1.00 90.75 77 ALA A CA 1
ATOM 581 C C . ALA A 1 77 ? -8.430 6.934 11.302 1.00 90.75 77 ALA A C 1
ATOM 583 O O . ALA A 1 77 ? -9.217 7.038 12.239 1.00 90.75 77 ALA A O 1
ATOM 584 N N . ALA A 1 78 ? -7.423 7.791 11.101 1.00 89.31 78 ALA A N 1
ATOM 585 C CA . ALA A 1 78 ? -7.159 8.931 11.973 1.00 89.31 78 ALA A CA 1
ATOM 586 C C . ALA A 1 78 ? -8.291 9.974 11.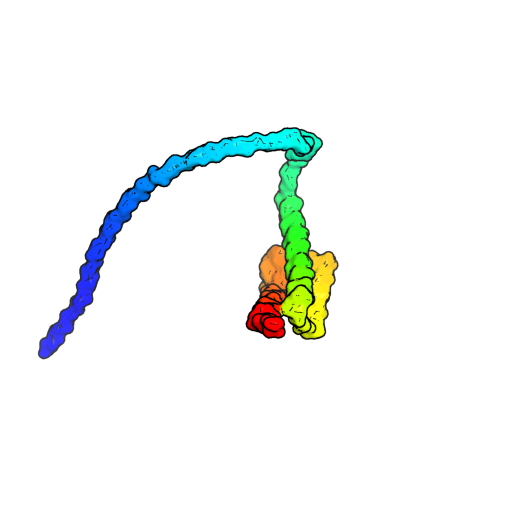936 1.00 89.31 78 ALA A C 1
ATOM 588 O O . ALA A 1 78 ? -8.722 10.435 12.987 1.00 89.31 78 ALA A O 1
ATOM 589 N N . GLU A 1 79 ? -8.805 10.308 10.748 1.00 89.75 79 GLU A N 1
ATOM 590 C CA . GLU A 1 79 ? -9.913 11.261 10.572 1.00 89.75 79 GLU A CA 1
ATOM 591 C C . GLU A 1 79 ? -11.210 10.776 11.230 1.00 89.75 79 GLU A C 1
ATOM 593 O O . GLU A 1 79 ? -11.956 11.578 11.778 1.00 89.75 79 GLU A O 1
ATOM 598 N N . GLN A 1 80 ? -11.473 9.469 11.201 1.00 89.50 80 GLN A N 1
ATOM 599 C CA . GLN A 1 80 ? -12.670 8.868 11.799 1.00 89.50 80 GLN A CA 1
ATOM 600 C C . GLN A 1 80 ? -12.488 8.501 13.284 1.00 89.50 80 GLN A C 1
ATOM 602 O O . GLN A 1 80 ? -13.376 7.884 13.875 1.00 89.50 80 GLN A O 1
ATOM 607 N N . GLY A 1 81 ? -11.329 8.809 13.882 1.00 86.94 81 GLY A N 1
ATOM 608 C CA . GLY A 1 81 ? -11.010 8.449 15.269 1.00 86.94 81 GLY A CA 1
ATOM 609 C C . GLY A 1 81 ? -10.936 6.937 15.520 1.00 86.94 81 GLY A C 1
ATOM 610 O O . GLY A 1 81 ? -11.091 6.473 16.648 1.00 86.94 81 GLY A O 1
ATOM 611 N N . VAL A 1 82 ? -10.726 6.132 14.476 1.00 89.00 82 VAL A N 1
ATOM 612 C CA . VAL A 1 82 ? -10.701 4.671 14.574 1.00 89.00 82 VAL A CA 1
ATOM 613 C C . VAL A 1 82 ? -9.290 4.202 14.902 1.00 89.00 82 VAL A C 1
ATOM 615 O O . VAL A 1 82 ? -8.401 4.229 14.053 1.00 89.00 82 VAL A O 1
ATOM 618 N N . ALA A 1 83 ? -9.101 3.679 16.115 1.00 86.56 83 ALA A N 1
ATOM 619 C CA . ALA A 1 83 ? -7.853 3.027 16.495 1.00 86.56 83 ALA A CA 1
ATOM 620 C C . ALA A 1 83 ? -7.613 1.766 15.637 1.00 86.56 83 ALA A C 1
ATOM 622 O O . ALA A 1 83 ? -8.312 0.745 15.755 1.00 86.56 83 ALA A O 1
ATOM 623 N N . LEU A 1 84 ? -6.623 1.849 14.745 1.00 88.81 84 LEU A N 1
ATOM 624 C CA . LEU A 1 84 ? -6.040 0.683 14.084 1.00 88.81 84 LEU A CA 1
ATOM 625 C C . LEU A 1 84 ? -5.263 -0.131 15.117 1.00 88.81 84 LEU A C 1
ATOM 627 O O . LEU A 1 84 ? -4.669 0.433 16.034 1.00 88.81 84 LEU A O 1
ATOM 631 N N . SER A 1 85 ? -5.288 -1.458 14.995 1.00 93.06 85 SER A N 1
ATOM 632 C CA . SER A 1 85 ? -4.446 -2.284 15.866 1.00 93.06 85 SER A CA 1
ATOM 633 C C . SER A 1 85 ? -2.971 -2.062 15.535 1.00 93.06 85 SER A C 1
ATOM 635 O O . SER A 1 85 ? -2.660 -1.774 14.381 1.00 93.06 85 SER A O 1
ATOM 637 N N . GLU A 1 86 ? -2.070 -2.311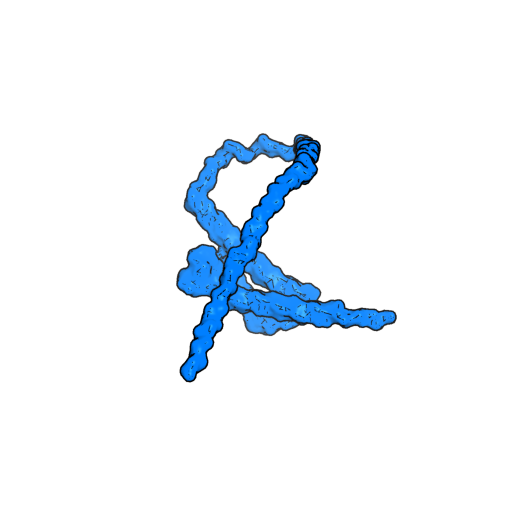 16.487 1.00 92.81 86 GLU A N 1
ATOM 638 C CA . GLU A 1 86 ? -0.618 -2.206 16.265 1.00 92.81 86 GLU A CA 1
ATOM 639 C C . GLU A 1 86 ? -0.180 -2.949 14.993 1.00 92.81 86 GLU A C 1
ATOM 641 O O . GLU A 1 86 ? 0.354 -2.356 14.060 1.00 92.81 86 GLU A O 1
ATOM 646 N N . TRP A 1 87 ? -0.602 -4.208 14.855 1.00 94.81 87 TRP A N 1
ATOM 647 C CA . TRP A 1 87 ? -0.327 -5.018 13.667 1.00 94.81 87 TRP A CA 1
ATOM 648 C C . TRP A 1 87 ? -0.884 -4.440 12.348 1.00 94.81 87 TRP A C 1
ATOM 650 O O . TRP A 1 87 ? -0.340 -4.692 11.276 1.00 94.81 87 TRP A O 1
ATOM 660 N N . GLU A 1 88 ? -1.973 -3.663 12.384 1.00 93.56 88 GLU A N 1
ATOM 661 C CA . GLU A 1 88 ? -2.537 -3.030 11.177 1.00 93.56 88 GLU A CA 1
ATOM 662 C C . GLU A 1 88 ? -1.689 -1.825 10.747 1.00 93.56 88 GLU A C 1
ATOM 664 O O . GLU A 1 88 ? -1.520 -1.605 9.545 1.00 93.56 88 GLU A O 1
ATOM 669 N N . ASN A 1 89 ? -1.117 -1.089 11.705 1.00 93.81 89 ASN A N 1
ATOM 670 C CA . ASN A 1 89 ? -0.144 -0.032 11.433 1.00 93.81 89 ASN A CA 1
ATOM 671 C C . ASN A 1 89 ? 1.162 -0.622 10.895 1.00 93.81 89 ASN A C 1
ATOM 673 O O . ASN A 1 89 ? 1.597 -0.224 9.813 1.00 93.81 89 ASN A O 1
ATOM 677 N N . GLU A 1 90 ? 1.715 -1.633 11.568 1.00 95.00 90 GLU A N 1
ATOM 678 C CA . GLU A 1 90 ? 2.908 -2.356 11.108 1.00 95.00 90 GLU A CA 1
ATOM 679 C C . GLU A 1 90 ? 2.709 -2.944 9.703 1.00 95.00 90 GLU A C 1
ATOM 681 O O . GLU A 1 90 ? 3.592 -2.864 8.846 1.00 95.00 90 GLU A O 1
ATOM 686 N N . PHE A 1 91 ? 1.523 -3.497 9.422 1.00 95.19 91 PHE A N 1
ATOM 687 C CA . PHE A 1 91 ? 1.171 -3.998 8.096 1.00 95.19 91 PHE A CA 1
ATOM 688 C C . PHE A 1 91 ? 1.230 -2.889 7.039 1.00 95.19 91 PHE A C 1
ATOM 690 O O . PHE A 1 91 ? 1.836 -3.081 5.982 1.00 95.19 91 PHE A O 1
ATOM 697 N N . ILE A 1 92 ? 0.603 -1.738 7.298 1.00 94.88 92 ILE A N 1
ATOM 698 C CA . ILE A 1 92 ? 0.588 -0.603 6.364 1.00 94.88 92 ILE A CA 1
ATOM 699 C C . ILE A 1 92 ? 2.013 -0.100 6.121 1.00 94.88 92 ILE A C 1
ATOM 701 O O . ILE A 1 92 ? 2.400 0.094 4.965 1.00 94.88 92 ILE A O 1
ATOM 705 N N . GLU A 1 93 ? 2.796 0.078 7.182 1.00 95.06 93 GLU A N 1
ATOM 706 C CA . GLU A 1 93 ? 4.156 0.608 7.103 1.00 95.06 93 GLU A CA 1
ATOM 707 C C . GLU A 1 93 ? 5.096 -0.362 6.385 1.00 95.06 93 GLU A C 1
ATOM 709 O O . GLU A 1 93 ? 5.678 0.013 5.361 1.00 95.06 93 GLU A O 1
ATOM 714 N N . GLY A 1 94 ? 5.142 -1.630 6.800 1.00 94.81 94 GLY A N 1
ATOM 715 C CA . GLY A 1 94 ? 6.015 -2.641 6.200 1.00 94.81 94 GLY A CA 1
ATOM 716 C C . GLY A 1 94 ? 5.667 -2.962 4.742 1.00 94.81 94 GLY A C 1
ATOM 717 O O . GLY A 1 94 ? 6.555 -3.154 3.904 1.00 94.81 94 GLY A O 1
ATOM 718 N N . VAL A 1 95 ? 4.377 -2.970 4.380 1.00 94.81 95 VAL A N 1
ATOM 719 C CA . VAL A 1 95 ? 3.968 -3.112 2.972 1.00 94.81 95 VAL A CA 1
ATOM 720 C C . VAL A 1 95 ? 4.360 -1.868 2.177 1.00 94.81 95 VAL A C 1
ATOM 722 O O . VAL A 1 95 ? 4.853 -2.005 1.055 1.00 94.81 95 VAL A O 1
ATOM 725 N N . SER A 1 96 ? 4.190 -0.665 2.735 1.00 94.62 96 SER A N 1
ATOM 726 C CA . SER A 1 96 ? 4.575 0.574 2.052 1.00 94.62 96 SER A CA 1
ATOM 727 C C . SER A 1 96 ? 6.076 0.623 1.768 1.00 94.62 96 SER A C 1
ATOM 729 O O . SER A 1 96 ? 6.473 0.961 0.651 1.00 94.62 96 SER A O 1
ATOM 731 N N . GLU A 1 97 ? 6.904 0.220 2.731 1.00 95.31 97 GLU A N 1
ATOM 732 C CA . GLU A 1 97 ? 8.357 0.192 2.604 1.00 95.31 97 GLU A CA 1
ATOM 733 C C . GLU A 1 97 ? 8.787 -0.802 1.528 1.00 95.31 97 GLU A C 1
ATOM 735 O O . GLU A 1 97 ? 9.538 -0.458 0.616 1.00 95.31 97 GLU A O 1
ATOM 740 N N . ARG A 1 98 ? 8.212 -2.008 1.525 1.00 94.06 98 ARG A N 1
ATOM 741 C CA . ARG A 1 98 ? 8.519 -3.007 0.497 1.00 94.06 98 ARG A CA 1
ATOM 742 C C . ARG A 1 98 ? 8.122 -2.542 -0.905 1.00 94.06 98 ARG A C 1
ATOM 744 O O . ARG A 1 98 ? 8.874 -2.747 -1.858 1.00 94.06 98 ARG A O 1
ATOM 751 N N . VAL A 1 99 ? 6.963 -1.896 -1.049 1.00 94.19 99 VAL A N 1
ATOM 752 C CA . VAL A 1 99 ? 6.533 -1.321 -2.333 1.00 94.19 99 VAL A CA 1
ATOM 753 C C . VAL A 1 99 ? 7.471 -0.194 -2.765 1.00 94.19 99 VAL A C 1
ATOM 755 O O . VAL A 1 99 ? 7.762 -0.098 -3.955 1.00 94.19 99 VAL A O 1
ATOM 758 N N . LYS A 1 100 ? 7.983 0.631 -1.843 1.00 93.56 100 LYS A N 1
ATOM 759 C CA . LYS A 1 100 ? 8.975 1.679 -2.144 1.00 93.56 100 LYS A CA 1
ATOM 760 C C . LYS A 1 100 ? 10.303 1.080 -2.615 1.00 93.56 100 LYS A C 1
ATOM 762 O O . LYS A 1 100 ? 10.797 1.496 -3.660 1.00 93.56 100 LYS A O 1
ATOM 767 N N . THR A 1 101 ? 10.819 0.072 -1.915 1.00 93.56 101 THR A N 1
ATOM 768 C CA . THR A 1 101 ? 12.132 -0.534 -2.191 1.00 93.56 101 THR A CA 1
ATOM 769 C C . THR A 1 101 ? 12.134 -1.409 -3.444 1.00 93.56 101 THR A C 1
ATOM 771 O O . THR A 1 101 ? 13.027 -1.296 -4.278 1.00 93.56 101 THR A O 1
ATOM 774 N N . TYR A 1 102 ? 11.126 -2.268 -3.616 1.00 90.44 102 TYR A N 1
ATOM 775 C CA . TYR A 1 102 ? 11.132 -3.303 -4.661 1.00 90.44 102 TYR A CA 1
ATOM 776 C C . TYR A 1 102 ? 10.114 -3.061 -5.783 1.00 90.44 102 TYR A C 1
ATOM 778 O O . TYR A 1 102 ? 10.004 -3.860 -6.715 1.00 90.44 102 TYR A O 1
ATOM 786 N N . GLY A 1 103 ? 9.304 -2.006 -5.683 1.00 89.56 103 GLY A N 1
ATOM 787 C CA . GLY A 1 103 ? 8.192 -1.737 -6.599 1.00 89.56 103 GLY A CA 1
ATOM 788 C C . GLY A 1 103 ? 6.956 -2.617 -6.372 1.00 89.56 103 GLY A C 1
ATOM 789 O O . GLY A 1 103 ? 5.882 -2.296 -6.878 1.00 89.56 103 GLY A O 1
ATOM 790 N N . ARG A 1 104 ? 7.073 -3.702 -5.593 1.00 90.31 104 ARG A N 1
ATOM 791 C CA . ARG A 1 104 ? 5.986 -4.625 -5.233 1.00 90.31 104 ARG A CA 1
ATOM 792 C C . ARG A 1 104 ? 6.194 -5.219 -3.839 1.00 90.31 104 ARG A C 1
ATOM 794 O O . ARG A 1 104 ? 7.321 -5.426 -3.408 1.00 90.31 104 ARG A O 1
ATOM 801 N N . ALA A 1 105 ? 5.102 -5.540 -3.153 1.00 90.38 105 ALA A N 1
ATOM 802 C CA . ALA A 1 105 ? 5.089 -6.083 -1.796 1.00 90.38 105 ALA A CA 1
ATOM 803 C C . ALA A 1 105 ? 5.261 -7.614 -1.718 1.00 90.38 105 ALA A C 1
ATOM 805 O O . ALA A 1 105 ? 5.293 -8.181 -0.618 1.00 90.38 105 ALA A O 1
ATOM 806 N N . PHE A 1 106 ? 5.328 -8.300 -2.858 1.00 86.75 106 PHE A N 1
ATOM 807 C CA . PHE A 1 106 ? 5.358 -9.758 -2.939 1.00 86.75 106 PHE A CA 1
ATOM 808 C C . PHE A 1 106 ? 6.285 -10.225 -4.068 1.00 86.75 106 PHE A C 1
ATOM 810 O O . PHE A 1 106 ? 6.384 -9.571 -5.103 1.00 86.75 106 PHE A O 1
ATOM 817 N N . ALA A 1 107 ? 6.991 -11.340 -3.865 1.00 80.75 107 ALA A N 1
ATOM 818 C CA . ALA A 1 107 ? 7.975 -11.842 -4.825 1.00 80.75 107 ALA A CA 1
ATOM 819 C C . ALA A 1 107 ? 7.343 -12.691 -5.943 1.00 80.75 107 ALA A C 1
ATOM 821 O O . ALA A 1 107 ? 7.714 -12.493 -7.101 1.00 80.75 107 ALA A O 1
ATOM 822 N N . ASP A 1 108 ? 6.378 -13.554 -5.591 1.00 80.06 108 ASP A N 1
ATOM 823 C CA . ASP A 1 108 ? 5.789 -14.559 -6.489 1.00 80.06 108 ASP A CA 1
ATOM 824 C C . ASP A 1 108 ? 4.624 -14.008 -7.321 1.00 80.06 108 ASP A C 1
ATOM 826 O O . ASP A 1 108 ? 3.596 -13.654 -6.738 1.00 80.06 108 ASP A O 1
ATOM 830 N N . PRO A 1 109 ? 4.706 -14.002 -8.661 1.00 76.94 109 PRO A N 1
ATOM 831 C CA . PRO A 1 109 ? 3.644 -13.477 -9.519 1.00 76.94 109 PRO A CA 1
ATOM 832 C C . PRO A 1 109 ? 2.292 -14.181 -9.314 1.00 76.94 109 PRO A C 1
ATOM 834 O O . PRO A 1 109 ? 1.266 -13.518 -9.408 1.00 76.94 109 PRO A O 1
ATOM 837 N N . ASP A 1 110 ? 2.275 -15.458 -8.921 1.00 80.75 110 ASP A N 1
ATOM 838 C CA . ASP A 1 110 ? 1.043 -16.232 -8.681 1.00 80.75 110 ASP A CA 1
ATOM 839 C C . ASP A 1 110 ? 0.269 -15.803 -7.425 1.00 80.75 110 ASP A C 1
ATOM 841 O O . ASP A 1 110 ? -0.895 -16.158 -7.234 1.00 80.75 110 ASP A O 1
ATOM 845 N N . LYS A 1 111 ? 0.896 -15.023 -6.537 1.00 84.00 111 LYS A N 1
ATOM 846 C CA . LYS A 1 111 ? 0.256 -14.537 -5.304 1.00 84.00 111 LYS A CA 1
ATOM 847 C C . LYS A 1 111 ? -0.538 -13.247 -5.522 1.00 84.00 111 LYS A C 1
ATOM 849 O O . LYS A 1 111 ? -1.172 -12.767 -4.577 1.00 84.00 111 LYS A O 1
ATOM 854 N N . GLY A 1 112 ? -0.516 -12.674 -6.723 1.00 85.25 112 GLY A N 1
ATOM 855 C CA . GLY A 1 112 ? -1.149 -11.397 -7.043 1.00 85.25 112 GLY A CA 1
ATOM 856 C C . GLY A 1 112 ? -1.443 -11.241 -8.531 1.00 85.25 112 GLY A C 1
ATOM 857 O O . GLY A 1 112 ? -1.363 -12.184 -9.308 1.00 85.25 112 GLY A O 1
ATOM 858 N N . ALA A 1 113 ? -1.809 -10.028 -8.940 1.00 82.56 113 ALA A N 1
ATOM 859 C CA . ALA A 1 113 ? -1.898 -9.721 -10.363 1.00 82.56 113 ALA A CA 1
ATOM 860 C C . ALA A 1 113 ? -0.489 -9.676 -10.978 1.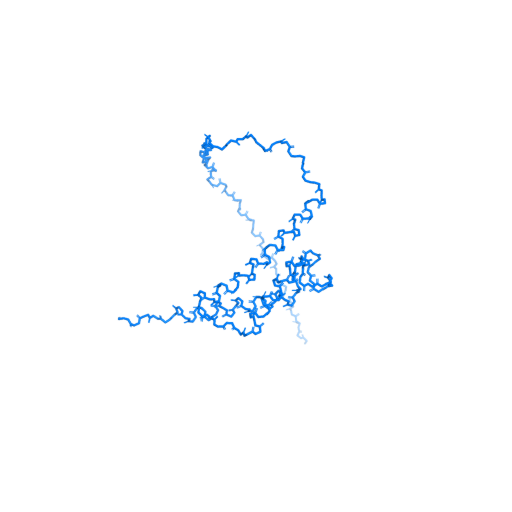00 82.56 113 ALA A C 1
ATOM 862 O O . ALA A 1 113 ? 0.451 -9.203 -10.340 1.00 82.56 113 ALA A O 1
ATOM 863 N N . MET A 1 114 ? -0.356 -10.085 -12.241 1.00 77.25 114 MET A N 1
ATOM 864 C CA . MET A 1 114 ? 0.928 -10.155 -12.960 1.00 77.25 114 MET A CA 1
ATOM 865 C C . MET A 1 114 ? 1.687 -8.813 -13.012 1.00 77.25 114 MET A C 1
ATOM 867 O O . MET A 1 114 ? 2.914 -8.772 -13.054 1.00 77.25 114 MET A O 1
ATOM 871 N N . ASN A 1 115 ? 0.961 -7.697 -12.980 1.00 81.69 115 ASN A N 1
ATOM 872 C CA . ASN A 1 115 ? 1.484 -6.332 -12.872 1.00 81.69 115 ASN A CA 1
ATOM 873 C C . ASN A 1 115 ? 1.136 -5.661 -11.530 1.00 81.69 115 ASN A C 1
ATOM 875 O O . ASN A 1 115 ? 1.387 -4.469 -11.353 1.00 81.69 115 ASN A O 1
ATOM 879 N N . GLY A 1 116 ? 0.533 -6.407 -10.608 1.00 85.00 116 GLY A N 1
ATOM 880 C CA . GLY A 1 116 ? 0.097 -5.925 -9.311 1.00 85.00 116 GLY A CA 1
ATOM 881 C C . GLY A 1 116 ? 1.260 -5.657 -8.366 1.00 85.00 116 GLY A C 1
ATOM 882 O O . GLY A 1 116 ? 2.333 -6.250 -8.442 1.00 85.00 116 GLY A O 1
ATOM 883 N N . THR A 1 117 ? 1.015 -4.753 -7.434 1.00 88.94 117 THR A N 1
ATOM 884 C CA . THR A 1 117 ? 1.949 -4.339 -6.381 1.00 88.94 117 THR A CA 1
ATOM 885 C C . THR A 1 117 ? 1.680 -5.046 -5.059 1.00 88.94 117 THR A C 1
ATOM 887 O O . THR A 1 117 ? 2.599 -5.206 -4.264 1.00 88.94 117 THR A O 1
ATOM 890 N N . LEU A 1 118 ? 0.442 -5.487 -4.822 1.00 90.62 118 LEU A N 1
ATOM 891 C CA . LEU A 1 118 ? 0.012 -6.221 -3.635 1.00 90.62 118 LEU A CA 1
ATOM 892 C C . LEU A 1 118 ? -0.384 -7.647 -4.003 1.00 90.62 118 LEU A C 1
ATOM 894 O O . LEU A 1 118 ? -0.951 -7.890 -5.071 1.00 90.62 118 LEU A O 1
ATOM 898 N N . SER A 1 119 ? -0.142 -8.574 -3.080 1.00 91.00 119 SER A N 1
ATOM 899 C CA . SER A 1 119 ? -0.723 -9.908 -3.167 1.00 91.00 119 SER A CA 1
ATOM 900 C C . SER A 1 119 ? -2.239 -9.854 -2.964 1.00 91.00 119 SER A C 1
ATOM 902 O O . SER A 1 119 ? -2.770 -8.914 -2.362 1.00 91.00 119 SER A O 1
ATOM 904 N N . MET A 1 120 ? -2.950 -10.893 -3.405 1.00 90.06 120 MET A N 1
ATOM 905 C CA . MET A 1 120 ? -4.401 -11.006 -3.222 1.00 90.06 120 MET A CA 1
ATOM 906 C C . MET A 1 120 ? -4.800 -10.880 -1.746 1.00 90.06 120 MET A C 1
ATOM 908 O O . MET A 1 120 ? -5.729 -10.143 -1.418 1.00 90.06 120 MET A O 1
ATOM 912 N N . ARG A 1 121 ? -4.048 -11.528 -0.845 1.00 92.12 121 ARG A N 1
ATOM 913 C CA . ARG A 1 121 ? -4.291 -11.479 0.606 1.00 92.12 121 ARG A CA 1
ATOM 914 C C . ARG A 1 121 ? -3.968 -10.111 1.210 1.00 92.12 121 ARG A C 1
ATOM 916 O O . ARG A 1 121 ? -4.732 -9.616 2.030 1.00 92.12 121 ARG A O 1
ATOM 923 N N . GLN A 1 122 ? -2.882 -9.463 0.778 1.00 92.56 122 GLN A N 1
ATOM 924 C CA . GLN A 1 122 ? -2.560 -8.093 1.207 1.00 92.56 122 GLN A CA 1
ATOM 925 C C . GLN A 1 122 ? -3.652 -7.108 0.764 1.00 92.56 122 GLN A C 1
ATOM 927 O O . GLN A 1 122 ? -4.069 -6.247 1.537 1.00 92.56 122 GLN A O 1
ATOM 932 N N . GLY A 1 123 ? -4.165 -7.269 -0.458 1.00 92.62 123 GLY A N 1
ATOM 933 C CA . GLY A 1 123 ? -5.288 -6.486 -0.964 1.00 92.62 123 GLY A CA 1
ATOM 934 C C . GLY A 1 123 ? -6.581 -6.717 -0.177 1.00 92.62 123 GLY A C 1
ATOM 935 O O . GLY A 1 123 ? -7.300 -5.758 0.101 1.00 92.62 123 GLY A O 1
ATOM 936 N N . GLN A 1 124 ? -6.874 -7.961 0.217 1.00 94.00 124 GLN A N 1
ATOM 937 C CA . GLN A 1 124 ? -8.005 -8.280 1.100 1.00 94.00 124 GLN A CA 1
ATOM 938 C C . GLN A 1 124 ? -7.851 -7.610 2.466 1.00 94.00 124 GLN A C 1
ATOM 940 O O . GLN A 1 124 ? -8.769 -6.916 2.899 1.00 94.00 124 GLN A O 1
ATOM 945 N N . LYS A 1 125 ? -6.668 -7.702 3.084 1.00 94.50 125 LYS A N 1
ATOM 946 C CA . LYS A 1 125 ? -6.411 -7.072 4.381 1.00 94.50 125 LYS A CA 1
ATOM 947 C C . LYS A 1 125 ? -6.578 -5.553 4.341 1.00 94.50 125 LYS A C 1
ATOM 949 O O . LYS A 1 125 ? -7.205 -4.980 5.227 1.00 94.50 125 LYS A O 1
ATOM 954 N N . LEU A 1 126 ? -6.106 -4.894 3.281 1.00 94.25 126 LEU A N 1
ATOM 955 C CA . LEU A 1 1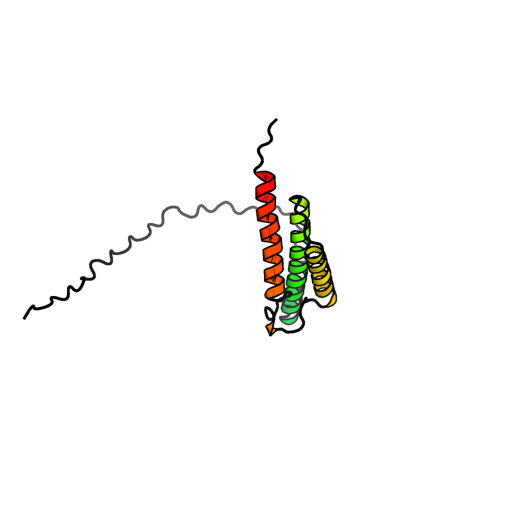26 ? -6.312 -3.454 3.102 1.00 94.25 126 LEU A CA 1
ATOM 956 C C . LEU A 1 126 ? -7.802 -3.087 2.977 1.00 94.25 126 LEU A C 1
ATOM 958 O O . LEU A 1 126 ? -8.235 -2.058 3.497 1.00 94.25 126 LEU A O 1
ATOM 962 N N . LYS A 1 127 ? -8.603 -3.922 2.303 1.00 94.06 127 LYS A N 1
ATOM 963 C CA . LYS A 1 127 ? -10.059 -3.727 2.210 1.00 94.06 127 LYS A CA 1
ATOM 964 C C . LYS A 1 127 ? -10.744 -3.907 3.560 1.00 94.06 127 LYS A C 1
ATOM 966 O O . LYS A 1 127 ? -11.637 -3.130 3.876 1.00 94.06 127 LYS A O 1
ATOM 971 N N . GLU A 1 128 ? -10.328 -4.891 4.350 1.00 94.62 128 GLU A N 1
ATOM 972 C CA . GLU A 1 128 ? -10.845 -5.097 5.706 1.00 94.62 128 GLU A CA 1
ATOM 973 C C . GLU A 1 128 ? -10.565 -3.896 6.607 1.00 94.62 128 GLU A C 1
ATOM 975 O O . GLU A 1 128 ? -11.486 -3.427 7.271 1.00 94.62 128 GLU A O 1
ATOM 980 N N . ILE A 1 129 ? -9.341 -3.355 6.577 1.00 92.75 129 ILE A N 1
ATOM 981 C CA . ILE A 1 129 ? -8.975 -2.152 7.341 1.00 92.75 129 ILE A CA 1
ATOM 982 C C . ILE A 1 129 ? -9.902 -0.994 6.962 1.00 92.75 129 ILE A C 1
ATOM 984 O O . ILE A 1 129 ? -10.524 -0.387 7.827 1.00 92.75 129 ILE A O 1
ATOM 988 N N . ARG A 1 130 ? -10.078 -0.730 5.664 1.00 93.06 130 ARG A N 1
ATOM 989 C CA . ARG A 1 130 ? -10.982 0.333 5.198 1.00 93.06 130 ARG A CA 1
ATOM 990 C C . ARG A 1 130 ? -12.433 0.094 5.597 1.00 93.06 130 ARG A C 1
ATOM 992 O O . ARG A 1 130 ? -13.107 1.027 6.012 1.00 93.06 130 ARG A O 1
ATOM 999 N N . LYS A 1 131 ? -12.917 -1.146 5.499 1.00 94.44 131 LYS A N 1
ATOM 1000 C CA . LYS A 1 131 ? -14.280 -1.502 5.908 1.00 94.44 131 LYS A CA 1
ATOM 1001 C C . LYS A 1 131 ? -14.476 -1.299 7.411 1.00 94.44 131 LYS A C 1
ATOM 1003 O O . LYS A 1 131 ? -15.512 -0.786 7.812 1.00 94.44 131 LYS A O 1
ATOM 1008 N N . LYS A 1 132 ? -13.484 -1.659 8.231 1.00 91.06 132 LYS A N 1
ATOM 1009 C CA . LYS A 1 132 ? -13.476 -1.406 9.679 1.00 91.06 132 LYS A CA 1
ATOM 1010 C C . LYS A 1 132 ? -13.543 0.090 9.972 1.00 91.06 132 LYS A C 1
ATOM 1012 O O . LYS A 1 132 ? -14.348 0.497 10.802 1.00 91.06 132 LYS A O 1
ATOM 1017 N N . VAL A 1 133 ? -12.735 0.890 9.276 1.00 92.38 133 VAL A N 1
ATOM 1018 C CA . VAL A 1 133 ? -12.740 2.353 9.408 1.00 92.38 133 VAL A CA 1
ATOM 1019 C C . VAL A 1 133 ? -14.100 2.934 9.031 1.00 92.38 133 VAL A C 1
ATOM 1021 O O . VAL A 1 133 ? -14.652 3.700 9.805 1.00 92.38 133 VAL A O 1
ATOM 1024 N N . GLN A 1 134 ? -14.683 2.526 7.903 1.00 89.50 134 GLN A N 1
ATOM 1025 C CA . GLN A 1 134 ? -16.007 2.996 7.478 1.00 89.50 134 GLN A CA 1
ATOM 1026 C C . GLN A 1 134 ? -17.115 2.587 8.451 1.00 89.50 134 GLN A C 1
ATOM 1028 O O . GLN A 1 134 ? -17.957 3.408 8.794 1.00 89.50 134 GLN A O 1
ATOM 1033 N N . ALA A 1 135 ? -17.111 1.336 8.916 1.00 88.69 135 ALA A N 1
ATOM 1034 C CA . ALA A 1 135 ? -18.122 0.842 9.846 1.00 88.69 135 ALA A CA 1
ATOM 1035 C C . ALA A 1 135 ? -18.074 1.579 11.192 1.00 88.69 135 ALA A C 1
ATOM 1037 O O . ALA A 1 135 ? -19.114 1.971 11.709 1.00 88.69 135 ALA A O 1
ATOM 1038 N N . LYS A 1 136 ? -16.874 1.794 11.744 1.00 86.25 136 LYS A N 1
ATOM 1039 C CA . LYS A 1 136 ? -16.700 2.513 13.013 1.00 86.25 136 LYS A CA 1
ATOM 1040 C C . LYS A 1 136 ? -16.865 4.028 12.868 1.00 86.25 136 LYS A C 1
ATOM 1042 O O . LYS A 1 136 ? -17.414 4.652 13.759 1.00 86.25 136 LYS A O 1
ATOM 1047 N N . GLY A 1 137 ? -16.447 4.607 11.745 1.00 82.25 137 GLY A N 1
ATOM 1048 C CA . GLY A 1 137 ? -16.672 6.021 11.442 1.00 82.25 137 GLY A CA 1
ATOM 1049 C C . GLY A 1 137 ? -18.156 6.364 11.319 1.00 82.25 137 GLY A C 1
ATOM 1050 O O . GLY A 1 137 ? -18.594 7.370 11.861 1.00 82.25 137 GLY A O 1
ATOM 1051 N N . ALA A 1 138 ? -18.950 5.484 10.696 1.00 78.31 138 ALA A N 1
ATOM 1052 C CA . ALA A 1 138 ? -20.405 5.627 10.664 1.00 78.31 138 ALA A CA 1
ATOM 1053 C C . ALA A 1 138 ? -21.017 5.583 12.073 1.00 78.31 138 ALA A C 1
ATOM 1055 O O . ALA A 1 138 ? -21.844 6.423 12.385 1.00 78.31 138 ALA A O 1
ATOM 1056 N N . GLN A 1 139 ? -20.564 4.668 12.942 1.00 73.06 139 GLN A N 1
ATOM 1057 C CA . GLN A 1 139 ? -21.011 4.628 14.344 1.00 73.06 139 GLN A CA 1
ATOM 1058 C C . GLN A 1 139 ? -20.649 5.904 15.113 1.00 73.06 139 GLN A C 1
ATOM 1060 O O . GLN A 1 139 ? -21.466 6.406 15.868 1.00 73.06 139 GLN A O 1
ATOM 1065 N N . ASN A 1 140 ? -19.455 6.455 14.890 1.00 66.94 140 ASN A N 1
ATOM 1066 C CA . ASN A 1 140 ? -19.004 7.674 15.562 1.00 66.94 140 ASN A CA 1
ATOM 1067 C C . ASN A 1 140 ? -19.743 8.945 15.092 1.00 66.94 140 ASN A C 1
ATOM 1069 O O . ASN A 1 140 ? -19.700 9.952 15.790 1.00 66.94 140 ASN A O 1
ATOM 1073 N N . HIS A 1 141 ? -20.373 8.930 13.911 1.00 61.16 141 HIS A N 1
ATOM 1074 C CA . HIS A 1 141 ? -21.065 10.088 13.326 1.00 61.16 141 HIS A CA 1
ATOM 1075 C C . HIS A 1 141 ? -22.603 10.014 13.481 1.00 61.16 141 HIS A C 1
ATOM 1077 O O . HIS A 1 141 ? -23.294 10.973 13.142 1.00 61.16 141 HIS A O 1
ATOM 1083 N N . ASP A 1 142 ? -23.148 8.895 13.969 1.00 59.97 142 ASP A N 1
ATOM 1084 C CA . ASP A 1 142 ? -24.595 8.689 14.181 1.00 59.97 142 ASP A CA 1
ATOM 1085 C C . ASP A 1 142 ? -25.045 8.997 15.624 1.00 59.97 142 ASP A C 1
ATOM 1087 O O . ASP A 1 142 ? -26.212 8.818 15.943 1.00 59.97 142 ASP A O 1
ATOM 1091 N N . GLU A 1 143 ? -24.152 9.479 16.497 1.00 54.81 143 GLU A N 1
ATOM 1092 C CA . GLU A 1 143 ? -24.534 10.068 17.787 1.00 54.81 143 GLU A CA 1
ATOM 1093 C C . GLU A 1 143 ? -25.020 11.510 17.521 1.00 54.81 143 GLU A C 1
ATOM 1095 O O . GLU A 1 143 ? -24.188 12.387 17.248 1.00 54.81 143 GLU A O 1
ATOM 1100 N N . PRO A 1 144 ? -26.341 11.798 17.517 1.00 55.88 144 PRO A N 1
ATOM 1101 C CA . PRO A 1 144 ? -26.813 13.171 17.435 1.00 55.88 144 PRO A CA 1
ATOM 1102 C C . PRO A 1 144 ? -26.326 13.901 18.684 1.00 55.88 144 PRO A C 1
ATOM 1104 O O . PRO A 1 144 ? -26.574 13.456 19.801 1.00 55.88 144 PRO A O 1
ATOM 1107 N N . GLY A 1 145 ? -25.614 15.010 18.490 1.00 56.44 145 GLY A N 1
ATOM 1108 C CA . GLY A 1 145 ? -25.242 15.888 19.589 1.00 56.44 145 GLY A CA 1
ATOM 1109 C C . GLY A 1 145 ? -26.492 16.292 20.364 1.00 56.44 145 GLY A C 1
ATOM 1110 O O . GLY A 1 145 ? -27.329 17.030 19.845 1.00 56.44 145 GLY A O 1
ATOM 1111 N N . GLU A 1 146 ? -26.622 15.777 21.582 1.00 52.69 146 GLU A N 1
ATOM 1112 C CA . GLU A 1 146 ? -27.460 16.377 22.609 1.00 52.69 146 GLU A CA 1
ATOM 1113 C C . GLU A 1 146 ? -26.756 17.673 23.050 1.00 52.69 146 GLU A C 1
ATOM 1115 O O . GLU A 1 146 ? -25.902 17.660 23.936 1.00 52.69 146 GLU A O 1
ATOM 1120 N N . GLU A 1 147 ? -27.052 18.774 22.352 1.00 45.97 147 GLU A N 1
ATOM 1121 C CA . GLU A 1 147 ? -26.917 20.148 22.865 1.00 45.97 147 GLU A CA 1
ATOM 1122 C C . GLU A 1 147 ? -28.288 20.679 23.294 1.00 45.97 147 GLU A C 1
ATOM 1124 O O . GLU A 1 147 ? -29.270 20.479 22.537 1.00 45.97 147 GLU A O 1
#